Protein AF-A0A917LCH4-F1 (afdb_monomer_lite)

pLDDT: mean 70.92, std 17.29, range [39.38, 91.69]

Secondary structure (DSSP, 8-state):
--STTTTTSSSSS-BTTB-HHHHHHHTT--TTS-HHHHHHHHHHHHHHHHHHHGGGGGGS-HHHHHHHHHHHHHHHHHHHHHHHTT---EE-TTS-EE--S-TT-TTTTTHHHHHHHH---

Foldseek 3Di:
DPCPVVVVLPDDADDLNHGLVNLCVLLVPDPPDDSVNSSVLLNVLLVVLCVVLPPLVVQAPSVLSNVLSSQLSSLSVLLVVCVVVVHPWDADPVGHTDPDDPSPDSSPVSCVSCCVRRNDD

Structure (mmCIF, N/CA/C/O backbone):
data_AF-A0A917LCH4-F1
#
_entry.id   AF-A0A917LCH4-F1
#
loop_
_atom_site.group_PDB
_atom_site.id
_atom_site.type_symbol
_atom_site.label_atom_id
_atom_site.label_alt_id
_atom_site.label_comp_id
_atom_site.label_asym_id
_atom_site.label_entity_id
_atom_site.label_seq_id
_atom_site.pdbx_PDB_ins_code
_atom_site.Cartn_x
_atom_site.Cartn_y
_atom_site.Cartn_z
_atom_site.occupancy
_atom_site.B_iso_or_equiv
_atom_site.auth_seq_id
_atom_site.auth_comp_id
_atom_site.auth_asym_id
_atom_site.auth_atom_id
_atom_site.pdbx_PDB_model_num
ATOM 1 N N . MET A 1 1 ? -6.592 -20.457 -21.253 1.00 40.28 1 MET A N 1
ATOM 2 C CA . MET A 1 1 ? -7.535 -20.066 -20.179 1.00 40.28 1 MET A CA 1
ATOM 3 C C . MET A 1 1 ? -6.810 -19.167 -19.176 1.00 40.28 1 MET A C 1
ATOM 5 O O . MET A 1 1 ? -6.658 -19.548 -18.025 1.00 40.28 1 MET A O 1
ATOM 9 N N . ALA A 1 2 ? -6.310 -18.008 -19.619 1.00 39.38 2 ALA A N 1
ATOM 10 C CA . ALA A 1 2 ? -5.586 -17.056 -18.763 1.00 39.38 2 ALA A CA 1
ATOM 11 C C . ALA A 1 2 ? -6.185 -15.634 -18.789 1.00 39.38 2 ALA A C 1
ATOM 13 O O . ALA A 1 2 ? -5.787 -14.807 -17.980 1.00 39.38 2 ALA A O 1
ATOM 14 N N . ASP A 1 3 ? -7.179 -15.367 -19.643 1.00 41.28 3 ASP A N 1
ATOM 15 C CA . ASP A 1 3 ? -7.552 -13.984 -19.977 1.00 41.28 3 ASP A CA 1
ATOM 16 C C . ASP A 1 3 ? -8.822 -13.473 -19.286 1.00 41.28 3 ASP A C 1
ATOM 18 O O . ASP A 1 3 ? -9.068 -12.276 -19.253 1.00 41.28 3 ASP A O 1
ATOM 22 N N . THR A 1 4 ? -9.603 -14.337 -18.632 1.00 41.28 4 THR A N 1
ATOM 23 C CA . THR A 1 4 ? -10.848 -13.900 -17.970 1.00 41.28 4 THR A CA 1
ATOM 24 C C . THR A 1 4 ? -10.592 -13.126 -16.671 1.00 41.28 4 THR A C 1
ATOM 26 O O . THR A 1 4 ? -11.433 -12.338 -16.250 1.00 41.28 4 THR A O 1
ATOM 29 N N . TYR A 1 5 ? -9.428 -13.316 -16.037 1.00 41.47 5 TYR A N 1
ATOM 30 C CA . TYR A 1 5 ? -9.076 -12.553 -14.838 1.00 41.47 5 TYR A CA 1
ATOM 31 C C . TYR A 1 5 ? -8.690 -11.114 -15.178 1.00 41.47 5 TYR A C 1
ATOM 33 O O . TYR A 1 5 ? -9.043 -10.231 -14.411 1.00 41.47 5 TYR A O 1
ATOM 41 N N . LEU A 1 6 ? -8.023 -10.870 -16.315 1.00 43.34 6 LEU A N 1
ATOM 42 C CA . LEU A 1 6 ? -7.557 -9.535 -16.704 1.00 43.34 6 LEU A CA 1
ATOM 43 C C . LEU A 1 6 ? -8.703 -8.641 -17.206 1.00 43.34 6 LEU A C 1
ATOM 45 O O . LEU A 1 6 ? -8.770 -7.482 -16.815 1.00 43.34 6 LEU A O 1
ATOM 49 N N . ASP A 1 7 ? -9.648 -9.206 -17.966 1.00 41.03 7 ASP A N 1
ATOM 50 C CA . ASP A 1 7 ? -10.788 -8.468 -18.540 1.00 41.03 7 ASP A CA 1
ATOM 51 C C . ASP A 1 7 ? -11.760 -7.900 -17.492 1.00 41.03 7 ASP A C 1
ATOM 53 O O . ASP A 1 7 ? -12.530 -6.992 -17.787 1.00 41.03 7 ASP A O 1
ATOM 57 N N . THR A 1 8 ? -11.709 -8.384 -16.246 1.00 46.94 8 THR A N 1
ATOM 58 C CA . THR A 1 8 ? -12.521 -7.819 -15.151 1.00 46.94 8 THR A CA 1
ATOM 59 C C . THR A 1 8 ? -11.827 -6.630 -14.459 1.00 46.94 8 THR A C 1
ATOM 61 O O . THR A 1 8 ? -12.483 -5.869 -13.752 1.00 46.94 8 THR A O 1
ATOM 64 N N . TYR A 1 9 ? -10.514 -6.427 -14.653 1.00 44.50 9 TYR A N 1
ATOM 65 C CA . TYR A 1 9 ? -9.762 -5.320 -14.032 1.00 44.50 9 TYR A CA 1
ATOM 66 C C . TYR A 1 9 ? -9.897 -3.989 -14.786 1.00 44.50 9 TYR A C 1
ATOM 68 O O . TYR A 1 9 ? -9.556 -2.942 -14.238 1.00 44.50 9 TYR A O 1
ATOM 76 N N . THR A 1 10 ? -10.383 -4.024 -16.027 1.00 45.28 10 THR A N 1
ATOM 77 C CA . THR A 1 10 ? -10.289 -2.926 -17.000 1.00 45.28 10 THR A CA 1
ATOM 78 C C . THR A 1 10 ? -11.505 -2.004 -17.053 1.00 45.28 10 THR A C 1
ATOM 80 O O . THR A 1 10 ? -11.398 -0.917 -17.615 1.00 45.28 10 THR A O 1
ATOM 83 N N . GLU A 1 11 ? -12.656 -2.374 -16.485 1.00 42.31 11 GLU A N 1
ATOM 84 C CA . GLU A 1 11 ? -13.879 -1.586 -16.711 1.00 42.31 11 GLU A CA 1
ATOM 85 C C . GLU A 1 11 ? -14.060 -0.375 -15.773 1.00 42.31 11 GLU A C 1
ATOM 87 O O . GLU A 1 11 ? -14.801 0.536 -16.133 1.00 42.31 11 GLU A O 1
ATOM 92 N N . LEU A 1 12 ? -13.376 -0.279 -14.620 1.00 41.72 12 LEU A N 1
ATOM 93 C CA . LEU A 1 12 ? -13.613 0.799 -13.637 1.00 41.72 12 LEU A CA 1
ATOM 94 C C . LEU A 1 12 ? -12.346 1.207 -12.847 1.00 41.72 12 LEU A C 1
ATOM 96 O O . LEU A 1 12 ? -12.028 0.630 -11.814 1.00 41.72 12 LEU A O 1
ATOM 100 N N . TYR A 1 13 ? -11.657 2.240 -13.338 1.00 49.03 13 TYR A N 1
ATOM 101 C CA . TYR A 1 13 ? -10.745 3.201 -12.678 1.00 49.03 13 TYR A CA 1
ATOM 102 C C . TYR A 1 13 ? -10.692 3.257 -11.126 1.00 49.03 13 TYR A C 1
ATOM 104 O O . TYR A 1 13 ? -11.086 4.253 -10.516 1.00 49.03 13 TYR A O 1
ATOM 112 N N . GLY A 1 14 ? -10.152 2.239 -10.453 1.00 53.69 14 GLY A N 1
ATOM 113 C CA . GLY A 1 14 ? -9.790 2.350 -9.037 1.00 53.69 14 GLY A CA 1
ATOM 114 C C . GLY A 1 14 ? -9.747 1.024 -8.290 1.00 53.69 14 GLY A C 1
ATOM 115 O O . GLY A 1 14 ? -10.788 0.468 -7.944 1.00 53.69 14 GLY A O 1
ATOM 116 N N . ILE A 1 15 ? -8.554 0.541 -7.941 1.00 58.47 15 ILE A N 1
ATOM 117 C CA . ILE A 1 15 ? -8.416 -0.597 -7.022 1.00 58.47 15 ILE A CA 1
ATOM 118 C C . ILE A 1 15 ? -8.369 -0.039 -5.605 1.00 58.47 15 ILE A C 1
ATOM 120 O O . ILE A 1 15 ? -7.453 0.695 -5.241 1.00 58.47 15 ILE A O 1
ATOM 124 N N . GLY A 1 16 ? -9.389 -0.357 -4.804 1.00 58.56 16 GLY A N 1
ATOM 125 C CA . GLY A 1 16 ? -9.473 0.130 -3.430 1.00 58.56 16 GLY A CA 1
ATOM 126 C C . GLY A 1 16 ? -9.466 1.653 -3.332 1.00 58.56 16 GLY A C 1
ATOM 127 O O . GLY A 1 16 ? -8.918 2.162 -2.369 1.00 58.56 16 GLY A O 1
ATOM 128 N N . GLY A 1 17 ? -10.026 2.357 -4.324 1.00 67.75 17 GLY A N 1
ATOM 129 C CA . GLY A 1 17 ? -10.096 3.820 -4.359 1.00 67.75 17 GLY A CA 1
ATOM 130 C C . GLY A 1 17 ? -8.854 4.537 -4.900 1.00 67.75 17 GLY A C 1
ATOM 131 O O . GLY A 1 17 ? -8.843 5.764 -4.851 1.00 67.75 17 GLY A O 1
ATOM 132 N N . VAL A 1 18 ? -7.843 3.812 -5.397 1.00 72.06 18 VAL A N 1
ATOM 133 C CA . VAL A 1 18 ? -6.628 4.368 -6.022 1.00 72.06 18 VAL A CA 1
ATOM 134 C C . VAL A 1 18 ? -6.630 4.080 -7.518 1.00 72.06 18 VAL A C 1
ATOM 136 O O . VAL A 1 18 ? -6.753 2.920 -7.922 1.00 72.06 18 VAL A O 1
ATOM 139 N N . ASP A 1 19 ? -6.467 5.122 -8.332 1.00 82.00 19 ASP A N 1
ATOM 140 C CA . ASP A 1 19 ? -6.420 4.986 -9.788 1.00 82.00 19 ASP A CA 1
ATOM 141 C C . ASP A 1 19 ? -5.048 4.496 -10.295 1.00 82.00 19 ASP A C 1
ATOM 143 O O . ASP A 1 19 ? -3.998 4.761 -9.705 1.00 82.00 19 ASP A O 1
ATOM 147 N N . LEU A 1 20 ? -5.038 3.795 -11.432 1.00 79.06 20 LEU A N 1
ATOM 148 C CA . LEU A 1 20 ? -3.810 3.271 -12.032 1.00 79.06 20 LEU A CA 1
ATOM 149 C C . LEU A 1 20 ? -2.860 4.396 -12.474 1.00 79.06 20 LEU A C 1
ATOM 151 O O . LEU A 1 20 ? -1.645 4.284 -12.287 1.00 79.06 20 LEU A O 1
ATOM 155 N N . GLN A 1 21 ? -3.393 5.491 -13.030 1.00 77.94 21 GLN A N 1
ATOM 156 C CA . GLN A 1 21 ? -2.602 6.649 -13.454 1.00 77.94 21 GLN A CA 1
ATOM 157 C C . GLN A 1 21 ? -2.008 7.376 -12.240 1.00 77.94 21 GLN A C 1
ATOM 159 O O . GLN A 1 21 ? -0.847 7.803 -12.266 1.00 77.94 21 GLN A O 1
ATOM 164 N N . GLU A 1 22 ? -2.796 7.491 -11.169 1.00 77.69 22 GLU A N 1
ATOM 165 C CA . GLU A 1 22 ? -2.369 8.047 -9.885 1.00 77.69 22 GLU A CA 1
ATOM 166 C C . GLU A 1 22 ? -1.213 7.225 -9.308 1.00 77.69 22 GLU A C 1
ATOM 168 O O . GLU A 1 22 ? -0.157 7.777 -8.998 1.00 77.69 22 GLU A O 1
ATOM 173 N N . PHE A 1 23 ? -1.353 5.897 -9.271 1.00 80.69 23 PHE A N 1
ATOM 174 C CA . PHE A 1 23 ? -0.299 5.009 -8.794 1.00 80.69 23 PHE A CA 1
ATOM 175 C C . PHE A 1 23 ? 0.963 5.071 -9.667 1.00 80.69 23 PHE A C 1
ATOM 177 O O . PHE A 1 23 ? 2.068 5.198 -9.138 1.00 80.69 23 PHE A O 1
ATOM 184 N N . ARG A 1 24 ? 0.822 5.058 -11.001 1.00 79.88 24 ARG A N 1
ATOM 185 C CA . ARG A 1 24 ? 1.938 5.198 -11.959 1.00 79.88 24 ARG A CA 1
ATOM 186 C C . ARG A 1 24 ? 2.721 6.492 -11.717 1.00 79.88 24 ARG A C 1
ATOM 188 O O . ARG A 1 24 ? 3.955 6.471 -11.729 1.00 79.88 24 ARG A O 1
ATOM 195 N N . THR A 1 25 ? 2.010 7.593 -11.472 1.00 80.88 25 THR A N 1
ATOM 196 C CA . THR A 1 25 ? 2.600 8.900 -11.148 1.00 80.88 25 THR A CA 1
ATOM 197 C C . THR A 1 25 ? 3.291 8.866 -9.787 1.00 80.88 25 THR A C 1
ATOM 199 O O . THR A 1 25 ? 4.435 9.303 -9.675 1.00 80.88 25 THR A O 1
ATOM 202 N N . PHE A 1 26 ? 2.642 8.283 -8.777 1.00 79.62 26 PHE A N 1
ATOM 203 C CA . PHE A 1 26 ? 3.161 8.179 -7.414 1.00 79.62 26 PHE A CA 1
ATOM 204 C C . PHE A 1 26 ? 4.486 7.409 -7.338 1.00 79.62 26 PHE A C 1
ATOM 206 O O . PHE A 1 26 ? 5.436 7.863 -6.704 1.00 79.62 26 PHE A O 1
ATOM 213 N N . VAL A 1 27 ? 4.592 6.265 -8.023 1.00 75.06 27 VAL A N 1
ATOM 214 C CA . VAL A 1 27 ? 5.826 5.455 -8.021 1.00 75.06 27 VAL A CA 1
ATOM 215 C C . VAL A 1 27 ? 6.882 5.943 -9.018 1.00 75.06 27 VAL A C 1
ATOM 217 O O . VAL A 1 27 ? 7.976 5.377 -9.080 1.00 75.06 27 VAL A O 1
ATOM 220 N N . GLY A 1 28 ? 6.571 6.967 -9.819 1.00 76.00 28 GLY A N 1
ATOM 221 C CA . GLY A 1 28 ? 7.456 7.473 -10.867 1.00 76.00 28 GLY A CA 1
ATOM 222 C C . GLY A 1 28 ? 7.776 6.419 -11.932 1.00 76.00 28 GLY A C 1
ATOM 223 O O . GLY A 1 28 ? 8.916 6.324 -12.398 1.00 76.00 28 GLY A O 1
ATOM 224 N N . ALA A 1 29 ? 6.803 5.575 -12.292 1.00 70.62 29 ALA A N 1
ATOM 225 C CA . ALA A 1 29 ? 7.028 4.518 -13.269 1.00 70.62 29 ALA A CA 1
ATOM 226 C C . ALA A 1 29 ? 7.302 5.106 -14.663 1.00 70.62 29 ALA A C 1
ATOM 228 O O . ALA A 1 29 ? 6.473 5.799 -15.252 1.00 70.62 29 ALA A O 1
ATOM 229 N N . THR A 1 30 ? 8.480 4.801 -15.213 1.00 65.38 30 THR A N 1
ATOM 230 C CA . THR A 1 30 ? 8.836 5.191 -16.587 1.00 65.38 30 THR A CA 1
ATOM 231 C C . THR A 1 30 ? 7.986 4.433 -17.614 1.00 65.38 30 THR A C 1
ATOM 233 O O . THR A 1 30 ? 7.457 3.359 -17.322 1.00 65.38 30 THR A O 1
ATOM 236 N N . SER A 1 31 ? 7.904 4.938 -18.848 1.00 59.28 31 SER A N 1
ATOM 237 C CA . SER A 1 31 ? 7.150 4.323 -19.960 1.00 59.28 31 SER A CA 1
ATOM 238 C C . SER A 1 31 ? 7.591 2.902 -20.347 1.00 59.28 31 SER A C 1
ATOM 240 O O . SER A 1 31 ? 6.970 2.287 -21.206 1.00 59.28 31 SER A O 1
ATOM 242 N N . LYS A 1 32 ? 8.652 2.365 -19.729 1.00 61.06 32 LYS A N 1
ATOM 243 C CA . LYS A 1 32 ? 9.163 1.011 -19.975 1.00 61.06 32 LYS A CA 1
ATOM 244 C C . LYS A 1 32 ? 8.365 -0.100 -19.288 1.00 61.06 32 LYS A C 1
ATOM 246 O O . LYS A 1 32 ? 8.478 -1.237 -19.725 1.00 61.06 32 LYS A O 1
ATOM 251 N N . LYS A 1 33 ? 7.605 0.201 -18.227 1.00 67.12 33 LYS A N 1
ATOM 252 C CA . LYS A 1 33 ? 6.706 -0.776 -17.591 1.00 67.12 33 LYS A CA 1
ATOM 253 C C . LYS A 1 33 ? 5.336 -0.728 -18.258 1.00 67.12 33 LYS A C 1
ATOM 255 O O . LYS A 1 33 ? 4.773 0.361 -18.431 1.00 67.12 33 LYS A O 1
ATOM 260 N N . SER A 1 34 ? 4.827 -1.903 -18.611 1.00 74.38 34 SER A N 1
ATOM 261 C CA . SER A 1 34 ? 3.474 -2.059 -19.153 1.00 74.38 34 SER A CA 1
ATOM 262 C C . SER A 1 34 ? 2.427 -1.693 -18.100 1.00 74.38 34 SER A C 1
ATOM 264 O O . SER A 1 34 ? 2.676 -1.808 -16.897 1.00 74.38 34 SER A O 1
ATOM 266 N N . ASP A 1 35 ? 1.253 -1.243 -18.544 1.00 77.06 35 ASP A N 1
ATOM 267 C CA . ASP A 1 35 ? 0.133 -0.981 -17.634 1.00 77.06 35 ASP A CA 1
ATOM 268 C C . ASP A 1 35 ? -0.280 -2.250 -16.875 1.00 77.06 35 ASP A C 1
ATOM 270 O O . ASP A 1 35 ? -0.573 -2.168 -15.686 1.00 77.06 35 ASP A O 1
ATOM 274 N N . ASP A 1 36 ? -0.158 -3.426 -17.496 1.00 76.00 36 ASP A N 1
ATOM 275 C CA . ASP A 1 36 ? -0.424 -4.727 -16.868 1.00 76.00 36 ASP A CA 1
ATOM 276 C C . ASP A 1 36 ? 0.489 -5.014 -15.668 1.00 76.00 36 ASP A C 1
ATOM 278 O O . ASP A 1 36 ? 0.049 -5.532 -14.639 1.00 76.00 36 ASP A O 1
ATOM 282 N N . GLU A 1 37 ? 1.777 -4.673 -15.766 1.00 74.81 37 GLU A N 1
ATOM 283 C CA . GLU A 1 37 ? 2.717 -4.838 -14.654 1.00 74.81 37 GLU A CA 1
ATOM 284 C C . GLU A 1 37 ? 2.385 -3.895 -13.499 1.00 74.81 37 GLU A C 1
ATOM 286 O O . GLU A 1 37 ? 2.446 -4.290 -12.335 1.00 74.81 37 GLU A O 1
ATOM 291 N N . ILE A 1 38 ? 2.015 -2.652 -13.806 1.00 80.06 38 ILE A N 1
ATOM 292 C CA . ILE A 1 38 ? 1.648 -1.658 -12.794 1.00 80.06 38 ILE A CA 1
ATOM 293 C C . ILE A 1 38 ? 0.322 -2.043 -12.128 1.00 80.06 38 ILE A C 1
ATOM 295 O O . ILE A 1 38 ? 0.218 -1.983 -10.901 1.00 80.06 38 ILE A O 1
ATOM 299 N N . ALA A 1 39 ? -0.655 -2.507 -12.908 1.00 80.31 39 ALA A N 1
ATOM 300 C CA . ALA A 1 39 ? -1.945 -2.974 -12.416 1.00 80.31 39 ALA A CA 1
ATOM 301 C C . ALA A 1 39 ? -1.786 -4.196 -11.507 1.00 80.31 39 ALA A C 1
ATOM 303 O O . ALA A 1 39 ? -2.396 -4.256 -10.440 1.00 80.31 39 ALA A O 1
ATOM 304 N N . ARG A 1 40 ? -0.900 -5.136 -11.864 1.00 81.00 40 ARG A N 1
ATOM 305 C CA . ARG A 1 40 ? -0.580 -6.289 -11.012 1.00 81.00 40 ARG A CA 1
ATOM 306 C C . ARG A 1 40 ? 0.011 -5.862 -9.669 1.00 81.00 40 ARG A C 1
ATOM 308 O O . ARG A 1 40 ? -0.379 -6.408 -8.640 1.00 81.00 40 ARG A O 1
ATOM 315 N N . VAL A 1 41 ? 0.933 -4.898 -9.661 1.00 82.00 41 VAL A N 1
ATOM 316 C CA . VAL A 1 41 ? 1.521 -4.389 -8.411 1.00 82.00 41 VAL A CA 1
ATOM 317 C C . VAL A 1 41 ? 0.461 -3.711 -7.540 1.00 82.00 41 VAL A C 1
ATOM 319 O O . VAL A 1 41 ? 0.421 -3.961 -6.335 1.00 82.00 41 VAL A O 1
ATOM 322 N N . LEU A 1 42 ? -0.406 -2.896 -8.142 1.00 83.25 42 LEU A N 1
ATOM 323 C CA . LEU A 1 42 ? -1.490 -2.207 -7.440 1.00 83.25 42 LEU A CA 1
ATOM 324 C C . LEU A 1 42 ? -2.528 -3.186 -6.863 1.00 83.25 42 LEU A C 1
ATOM 326 O O . LEU A 1 42 ? -3.013 -3.016 -5.746 1.00 83.25 42 LEU A O 1
ATOM 330 N N . LEU A 1 43 ? -2.844 -4.249 -7.599 1.00 83.19 43 LEU A N 1
ATOM 331 C CA . LEU A 1 43 ? -3.708 -5.315 -7.108 1.00 83.19 43 LEU A CA 1
ATOM 332 C C . LEU A 1 43 ? -3.093 -6.021 -5.896 1.00 83.19 43 LEU A C 1
ATOM 334 O O . LEU A 1 43 ? -3.744 -6.172 -4.864 1.00 83.19 43 LEU A O 1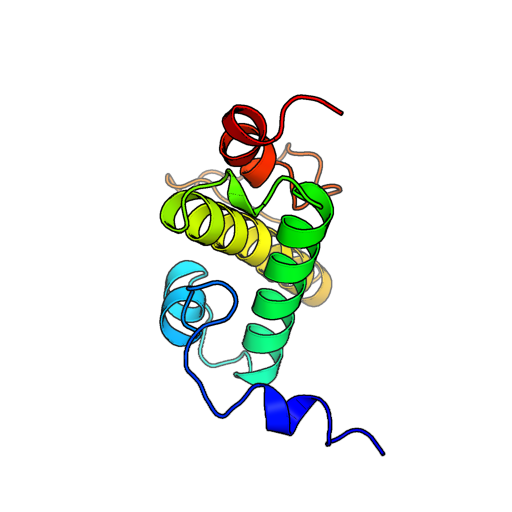
ATOM 338 N N . LEU A 1 44 ? -1.831 -6.436 -6.011 1.00 83.94 44 LEU A N 1
ATOM 339 C CA . LEU A 1 44 ? -1.134 -7.137 -4.935 1.00 83.94 44 LEU A CA 1
ATOM 340 C C . LEU A 1 44 ? -1.015 -6.270 -3.677 1.00 83.94 44 LEU A C 1
ATOM 342 O O . LEU A 1 44 ? -1.150 -6.785 -2.566 1.00 83.94 44 LEU A O 1
ATOM 346 N N . SER A 1 45 ? -0.791 -4.960 -3.821 1.00 85.75 45 SER A N 1
ATOM 347 C CA . SER A 1 45 ? -0.756 -4.060 -2.668 1.00 85.75 45 SER A CA 1
ATOM 348 C C . SER A 1 45 ? -2.115 -3.956 -1.983 1.00 85.75 45 SER A C 1
ATOM 350 O O . SER A 1 45 ? -2.181 -4.069 -0.756 1.00 85.75 45 SER A O 1
ATOM 352 N N . TYR A 1 46 ? -3.198 -3.832 -2.753 1.00 87.19 46 TYR A N 1
ATOM 353 C CA . TYR A 1 46 ? -4.554 -3.852 -2.213 1.00 87.19 46 TYR A CA 1
ATOM 354 C C . TYR A 1 46 ? -4.875 -5.162 -1.488 1.00 87.19 46 TYR A C 1
ATOM 356 O O . TYR A 1 46 ? -5.386 -5.132 -0.370 1.00 87.19 46 TYR A O 1
ATOM 364 N N . GLU A 1 47 ? -4.533 -6.313 -2.066 1.00 87.19 47 GLU A N 1
ATOM 365 C CA . GLU A 1 47 ? -4.769 -7.615 -1.435 1.00 87.19 47 GLU A CA 1
ATOM 366 C C . GLU A 1 47 ? -4.025 -7.770 -0.104 1.00 87.19 47 GLU A C 1
ATOM 368 O O . GLU A 1 47 ? -4.588 -8.297 0.861 1.00 87.19 47 GLU A O 1
ATOM 373 N N . LEU A 1 48 ? -2.777 -7.299 -0.021 1.00 88.06 48 LEU A N 1
ATOM 374 C CA . LEU A 1 48 ? -1.990 -7.337 1.213 1.00 88.06 48 LEU A CA 1
ATOM 375 C C . LEU A 1 48 ? -2.586 -6.435 2.297 1.00 88.06 48 LEU A C 1
ATOM 377 O O . LEU A 1 48 ? -2.737 -6.877 3.440 1.00 88.06 48 LEU A O 1
ATOM 381 N N . VAL A 1 49 ? -2.975 -5.209 1.937 1.00 89.44 49 VAL A N 1
ATOM 382 C CA . VAL A 1 49 ? -3.644 -4.277 2.855 1.00 89.44 49 VAL A CA 1
ATOM 383 C C . VAL A 1 49 ? -4.978 -4.851 3.323 1.00 89.44 49 VAL A C 1
ATOM 385 O O . VAL A 1 49 ? -5.236 -4.905 4.526 1.00 89.44 49 VAL A O 1
ATOM 388 N N . ASN A 1 50 ? -5.793 -5.365 2.402 1.00 88.75 50 ASN A N 1
ATOM 389 C CA . ASN A 1 50 ? -7.082 -5.968 2.721 1.00 88.75 50 ASN A CA 1
ATOM 390 C C . ASN A 1 50 ? -6.925 -7.181 3.649 1.00 88.75 50 ASN A C 1
ATOM 392 O O . ASN A 1 50 ? -7.634 -7.304 4.648 1.00 88.75 50 ASN A O 1
ATOM 396 N N . ARG A 1 51 ? -5.936 -8.044 3.388 1.00 88.31 51 ARG A N 1
ATOM 397 C CA . ARG A 1 51 ? -5.619 -9.186 4.255 1.00 88.31 51 ARG A CA 1
ATOM 398 C C . ARG A 1 51 ? -5.186 -8.746 5.651 1.00 88.31 51 ARG A C 1
ATOM 400 O O . ARG A 1 51 ? -5.617 -9.362 6.622 1.00 88.31 51 ARG A O 1
ATOM 407 N N . PHE A 1 52 ? -4.359 -7.707 5.761 1.00 89.12 52 PHE A N 1
ATOM 408 C CA . PHE A 1 52 ? -3.921 -7.183 7.055 1.00 89.12 52 PHE A CA 1
ATOM 409 C C . PHE A 1 52 ? -5.081 -6.583 7.857 1.00 89.12 52 PHE A C 1
ATOM 411 O O . PHE A 1 52 ? -5.198 -6.815 9.059 1.00 89.12 52 PHE A O 1
ATOM 418 N N . CYS A 1 53 ? -5.964 -5.830 7.200 1.00 87.94 53 CYS A N 1
ATOM 419 C CA . CYS A 1 53 ? -7.127 -5.244 7.855 1.00 87.94 53 CYS A CA 1
ATOM 420 C C . CYS A 1 53 ? -8.188 -6.290 8.226 1.00 87.94 53 CYS A C 1
ATOM 422 O O . CYS A 1 53 ? -8.899 -6.124 9.224 1.00 87.94 53 CYS A O 1
ATOM 424 N N . GLY A 1 54 ? -8.315 -7.356 7.432 1.00 89.00 54 GLY A N 1
ATOM 425 C CA . GLY A 1 54 ? -9.326 -8.392 7.605 1.00 89.00 54 GLY A CA 1
ATOM 426 C C . GLY A 1 54 ? -10.732 -7.796 7.721 1.00 89.00 54 GLY A C 1
ATOM 427 O O . GLY A 1 54 ? -11.090 -6.835 7.043 1.00 89.00 54 GLY A O 1
ATOM 428 N N . THR A 1 55 ? -11.532 -8.304 8.658 1.00 88.44 55 THR A N 1
ATOM 429 C CA . THR A 1 55 ? -12.895 -7.796 8.907 1.00 88.44 55 THR A CA 1
ATOM 430 C C . THR A 1 55 ? -12.934 -6.368 9.460 1.00 88.44 55 THR A C 1
ATOM 432 O O . THR A 1 55 ? -13.992 -5.742 9.480 1.00 88.44 55 THR A O 1
ATOM 435 N N . ARG A 1 56 ? -11.794 -5.824 9.911 1.00 87.94 56 ARG A N 1
ATOM 436 C CA . ARG A 1 56 ? -11.692 -4.469 10.471 1.00 87.94 56 ARG A CA 1
ATOM 437 C C . ARG A 1 56 ? -11.478 -3.405 9.397 1.00 87.94 56 ARG A C 1
ATOM 439 O O . ARG A 1 56 ? -11.478 -2.230 9.746 1.00 87.94 56 ARG A O 1
ATOM 446 N N . ILE A 1 57 ? -11.359 -3.782 8.119 1.00 86.56 57 ILE A N 1
ATOM 447 C CA . ILE A 1 57 ? -11.205 -2.832 7.006 1.00 86.56 57 ILE A CA 1
ATOM 448 C C . ILE A 1 57 ? -12.318 -1.778 6.972 1.00 86.56 57 ILE A C 1
ATOM 450 O O . ILE A 1 57 ? -12.041 -0.611 6.729 1.00 86.56 57 ILE A O 1
ATOM 454 N N . ALA A 1 58 ? -13.547 -2.147 7.350 1.00 85.75 58 ALA A N 1
ATOM 455 C CA . ALA A 1 58 ? -14.687 -1.231 7.429 1.00 85.75 58 ALA A CA 1
ATOM 456 C C . ALA A 1 58 ? -14.513 -0.091 8.456 1.00 85.75 58 ALA A C 1
ATOM 458 O O . ALA A 1 58 ? -15.281 0.867 8.445 1.00 85.75 58 ALA A O 1
ATOM 459 N N . LYS A 1 59 ? -13.534 -0.193 9.367 1.00 87.81 59 LYS A N 1
ATOM 460 C CA . LYS A 1 59 ? -13.200 0.851 10.350 1.00 87.81 59 LYS A CA 1
ATOM 461 C C . LYS A 1 59 ? -12.126 1.814 9.854 1.00 87.81 59 LYS A C 1
ATOM 463 O O . LYS A 1 59 ? -11.883 2.822 10.512 1.00 87.81 59 LYS A O 1
ATOM 468 N N . VAL A 1 60 ? -11.449 1.484 8.757 1.00 84.50 60 VAL A N 1
ATOM 469 C CA . VAL A 1 60 ? -10.354 2.285 8.218 1.00 84.50 60 VAL A CA 1
ATOM 470 C C . VAL A 1 60 ? -10.942 3.303 7.237 1.00 84.50 60 VAL A C 1
ATOM 472 O O . VAL A 1 60 ? -11.650 2.904 6.312 1.00 84.50 60 VAL A O 1
ATOM 475 N N . PRO A 1 61 ? -10.679 4.610 7.405 1.00 89.25 61 PRO A N 1
ATOM 476 C CA . PRO A 1 61 ? -11.084 5.613 6.432 1.00 89.25 61 PRO A CA 1
ATOM 477 C C . PRO A 1 61 ? -10.509 5.301 5.051 1.00 89.25 61 PRO A C 1
ATOM 479 O O . PRO A 1 61 ? -9.345 4.916 4.933 1.00 89.25 61 PRO A O 1
ATOM 482 N N . GLN A 1 62 ? -11.300 5.534 4.003 1.00 84.75 62 GLN A N 1
ATOM 483 C CA . GLN A 1 62 ? -10.888 5.251 2.626 1.00 84.75 62 GLN A CA 1
ATOM 484 C C . GLN A 1 62 ? -9.582 5.964 2.252 1.00 84.75 62 GLN A C 1
ATOM 486 O O . GLN A 1 62 ? -8.719 5.373 1.621 1.00 84.75 62 GLN A O 1
ATOM 491 N N . THR A 1 63 ? -9.386 7.203 2.706 1.00 83.62 63 THR A N 1
ATOM 492 C CA . THR A 1 63 ? -8.151 7.965 2.464 1.00 83.62 63 THR A CA 1
ATOM 493 C C . THR A 1 63 ? -6.912 7.296 3.064 1.00 83.62 63 THR A C 1
ATOM 495 O O . THR A 1 63 ? -5.865 7.268 2.427 1.00 83.62 63 THR A O 1
ATOM 498 N N . VAL A 1 64 ? -7.039 6.697 4.252 1.00 86.69 64 VAL A N 1
ATOM 499 C CA . VAL A 1 64 ? -5.954 5.959 4.919 1.00 86.69 64 VAL A CA 1
ATOM 500 C C . VAL A 1 64 ? -5.690 4.626 4.219 1.00 86.69 64 VAL A C 1
ATOM 502 O O . VAL A 1 64 ? -4.538 4.218 4.090 1.00 86.69 64 VAL A O 1
ATOM 505 N N . LEU A 1 65 ? -6.741 3.949 3.740 1.00 86.94 65 LEU A N 1
ATOM 506 C CA . LEU A 1 65 ? -6.591 2.741 2.924 1.00 86.94 65 LEU A CA 1
ATOM 507 C C . LEU A 1 65 ? -5.860 3.046 1.618 1.00 86.94 65 LEU A C 1
ATOM 509 O O . LEU A 1 65 ? -4.912 2.337 1.293 1.00 86.94 65 LEU A O 1
ATOM 513 N N . ASN A 1 66 ? -6.246 4.113 0.917 1.00 85.12 66 ASN A N 1
ATOM 514 C CA . ASN A 1 66 ? -5.587 4.551 -0.311 1.00 85.12 66 ASN A CA 1
ATOM 515 C C . ASN A 1 66 ? -4.094 4.798 -0.070 1.00 85.12 66 ASN A C 1
ATOM 517 O O . ASN A 1 66 ? -3.251 4.263 -0.785 1.00 85.12 66 ASN A O 1
ATOM 521 N N . GLU A 1 67 ? -3.756 5.548 0.980 1.00 86.88 67 GLU A N 1
ATOM 522 C CA . GLU A 1 67 ? -2.365 5.830 1.333 1.00 86.88 67 GLU A CA 1
ATOM 523 C C . GLU A 1 67 ? -1.586 4.549 1.671 1.00 86.88 67 GLU A C 1
ATOM 525 O O . GLU A 1 67 ? -0.476 4.347 1.180 1.00 86.88 67 GLU A O 1
ATOM 530 N N . ALA A 1 68 ? -2.178 3.630 2.439 1.00 88.50 68 ALA A N 1
ATOM 531 C CA . ALA A 1 68 ? -1.556 2.345 2.743 1.00 88.50 68 ALA A CA 1
ATOM 532 C C . ALA A 1 68 ? -1.299 1.508 1.476 1.00 88.50 68 ALA A C 1
ATOM 534 O O . ALA A 1 68 ? -0.223 0.927 1.329 1.00 88.50 68 ALA A O 1
ATOM 535 N N . VAL A 1 69 ? -2.256 1.470 0.544 1.00 87.88 69 VAL A N 1
ATOM 536 C CA . VAL A 1 69 ? -2.135 0.765 -0.743 1.00 87.88 69 VAL A CA 1
ATOM 537 C C . VAL A 1 69 ? -1.030 1.373 -1.604 1.00 87.88 69 VAL A C 1
ATOM 539 O O . VAL A 1 69 ? -0.234 0.626 -2.178 1.00 87.88 69 VAL A O 1
ATOM 542 N N . LEU A 1 70 ? -0.931 2.705 -1.654 1.00 85.62 70 LEU A N 1
ATOM 543 C CA . LEU A 1 70 ? 0.130 3.418 -2.368 1.00 85.62 70 LEU A CA 1
ATOM 544 C C . LEU A 1 70 ? 1.516 3.092 -1.795 1.00 85.62 70 LEU A C 1
ATOM 546 O O . LEU A 1 70 ? 2.420 2.735 -2.551 1.00 85.62 70 LEU A O 1
ATOM 550 N N . GLN A 1 71 ? 1.675 3.135 -0.469 1.00 85.44 71 GLN A N 1
ATOM 551 C CA . GLN A 1 71 ? 2.947 2.845 0.208 1.00 85.44 71 GLN A CA 1
ATOM 552 C C . GLN A 1 71 ? 3.396 1.387 0.003 1.00 85.44 71 GLN A C 1
ATOM 554 O O . GLN A 1 71 ? 4.558 1.115 -0.311 1.00 85.44 71 GLN A O 1
ATOM 559 N N . VAL A 1 72 ? 2.470 0.428 0.120 1.00 87.56 72 VAL A N 1
ATOM 560 C CA . VAL A 1 72 ? 2.754 -0.998 -0.130 1.00 87.56 72 VAL A CA 1
ATOM 561 C C . VAL A 1 72 ? 3.055 -1.242 -1.607 1.00 87.56 72 VAL A C 1
ATOM 563 O O . VAL A 1 72 ? 3.987 -1.977 -1.936 1.00 87.56 72 VAL A O 1
ATOM 566 N N . GLY A 1 73 ? 2.300 -0.606 -2.506 1.00 84.75 73 GLY A N 1
ATOM 567 C CA . GLY A 1 73 ? 2.505 -0.695 -3.949 1.00 84.75 73 GLY A CA 1
ATOM 568 C C . GLY A 1 73 ? 3.864 -0.146 -4.367 1.00 84.75 73 GLY A C 1
ATOM 569 O O . GLY A 1 73 ? 4.566 -0.779 -5.150 1.00 84.75 73 GLY A O 1
ATOM 570 N N . GLN A 1 74 ? 4.292 0.974 -3.788 1.00 84.50 74 GLN A N 1
ATOM 571 C CA . GLN A 1 74 ? 5.621 1.538 -4.008 1.00 84.50 74 GLN A CA 1
ATOM 572 C C . GLN A 1 74 ? 6.720 0.570 -3.551 1.00 84.50 74 GLN A C 1
ATOM 574 O O . GLN A 1 74 ? 7.664 0.300 -4.300 1.00 84.50 74 GLN A O 1
ATOM 579 N N . ALA A 1 75 ? 6.581 -0.004 -2.352 1.00 83.38 75 ALA A N 1
ATO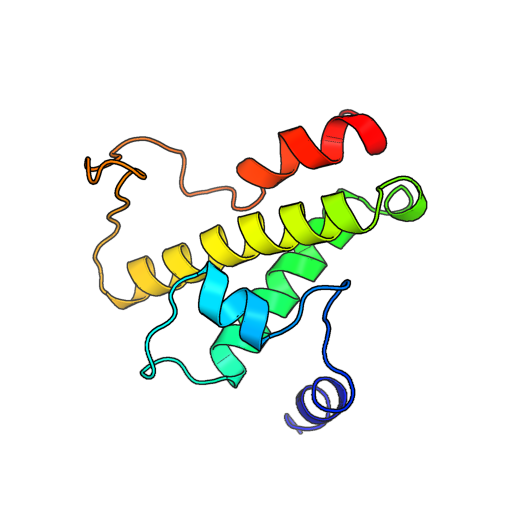M 580 C CA . ALA A 1 75 ? 7.529 -0.985 -1.835 1.00 83.38 75 ALA A CA 1
ATOM 581 C C . ALA A 1 75 ? 7.613 -2.235 -2.731 1.00 83.38 75 ALA A C 1
ATOM 583 O O . ALA A 1 75 ? 8.714 -2.708 -3.017 1.00 83.38 75 ALA A O 1
ATOM 584 N N . LEU A 1 76 ? 6.476 -2.745 -3.221 1.00 82.12 76 LEU A N 1
ATOM 585 C CA . LEU A 1 76 ? 6.424 -3.859 -4.173 1.00 82.12 76 LEU A CA 1
ATOM 586 C C . LEU A 1 76 ? 7.066 -3.499 -5.518 1.00 82.12 76 LEU A C 1
ATOM 588 O O . LEU A 1 76 ? 7.919 -4.243 -5.999 1.00 82.12 76 LEU A O 1
ATOM 592 N N . TYR A 1 77 ? 6.718 -2.343 -6.084 1.00 80.50 77 TYR A N 1
ATOM 593 C CA . TYR A 1 77 ? 7.235 -1.870 -7.367 1.00 80.50 77 TYR A CA 1
ATOM 594 C C . TYR A 1 77 ? 8.766 -1.782 -7.367 1.00 80.50 77 TYR A C 1
ATOM 596 O O . TYR A 1 77 ? 9.422 -2.299 -8.277 1.00 80.50 77 TYR A O 1
ATOM 604 N N . PHE A 1 78 ? 9.349 -1.161 -6.336 1.00 75.81 78 PHE A N 1
ATOM 605 C CA . PHE A 1 78 ? 10.801 -1.041 -6.220 1.00 75.81 78 PHE A CA 1
ATOM 606 C C . PHE A 1 78 ? 11.470 -2.358 -5.841 1.00 75.81 78 PHE A C 1
ATOM 608 O O . PHE A 1 78 ? 12.564 -2.623 -6.325 1.00 75.81 78 PHE A O 1
ATOM 615 N N . ARG A 1 79 ? 10.820 -3.230 -5.060 1.00 74.69 79 ARG A N 1
ATOM 616 C CA . ARG A 1 79 ? 11.350 -4.575 -4.793 1.00 74.69 79 ARG A CA 1
ATOM 617 C C . ARG A 1 79 ? 11.478 -5.391 -6.078 1.00 74.69 79 ARG A C 1
ATOM 619 O O . ARG A 1 79 ? 12.498 -6.041 -6.286 1.00 74.69 79 ARG A O 1
ATOM 626 N N . GLU A 1 80 ? 10.456 -5.361 -6.929 1.00 66.94 80 GLU A N 1
ATOM 627 C CA . GLU A 1 80 ? 10.474 -6.045 -8.224 1.00 66.94 80 GLU A CA 1
ATOM 628 C C . GLU A 1 80 ? 11.482 -5.421 -9.189 1.00 66.94 80 GLU A C 1
ATOM 630 O O . GLU A 1 80 ? 12.207 -6.144 -9.872 1.00 66.94 80 GLU A O 1
ATOM 635 N N . ARG A 1 81 ? 11.579 -4.086 -9.225 1.00 64.00 81 ARG A N 1
ATOM 636 C CA . ARG A 1 81 ? 12.594 -3.383 -10.018 1.00 64.00 81 ARG A CA 1
ATOM 637 C C . ARG A 1 81 ? 14.015 -3.745 -9.577 1.00 64.00 81 ARG A C 1
ATOM 639 O O . ARG A 1 81 ? 14.814 -4.141 -10.415 1.00 64.00 81 ARG A O 1
ATOM 646 N N . ASP A 1 82 ? 14.310 -3.675 -8.284 1.00 57.66 82 ASP A N 1
ATOM 647 C CA . ASP A 1 82 ? 15.630 -3.981 -7.722 1.00 57.66 82 ASP A CA 1
ATOM 648 C C . ASP A 1 82 ? 16.030 -5.451 -7.937 1.00 57.66 82 ASP A C 1
ATOM 650 O O . ASP A 1 82 ? 17.207 -5.755 -8.140 1.00 57.66 82 ASP A O 1
ATOM 654 N N . ALA A 1 83 ? 15.055 -6.369 -7.918 1.00 53.69 83 ALA A N 1
ATOM 655 C CA . ALA A 1 83 ? 15.262 -7.778 -8.255 1.00 53.69 83 ALA A CA 1
ATOM 656 C C . ALA A 1 83 ? 15.560 -7.992 -9.751 1.00 53.69 83 ALA A C 1
ATOM 658 O O . ALA A 1 83 ? 16.306 -8.906 -10.095 1.00 53.69 83 ALA A O 1
ATOM 659 N N . SER A 1 84 ? 15.005 -7.145 -10.624 1.00 52.09 84 SER A N 1
ATOM 660 C CA . SER A 1 84 ? 15.157 -7.229 -12.084 1.00 52.09 84 SER A CA 1
ATOM 661 C C . SER A 1 84 ? 16.436 -6.548 -12.585 1.00 52.09 84 SER A C 1
ATOM 663 O O . SER A 1 84 ? 17.092 -7.056 -13.488 1.00 52.09 84 SER A O 1
ATOM 665 N N . ASP A 1 85 ? 16.828 -5.430 -11.966 1.00 48.41 85 ASP A N 1
ATOM 666 C CA . ASP A 1 85 ? 18.040 -4.665 -12.296 1.00 48.41 85 ASP A CA 1
ATOM 667 C C . ASP A 1 85 ? 19.300 -5.195 -11.574 1.00 48.41 85 ASP A C 1
ATOM 669 O O . ASP A 1 85 ? 20.387 -4.625 -11.701 1.00 48.41 85 ASP A O 1
ATOM 673 N N . GLY A 1 86 ? 19.176 -6.265 -10.773 1.00 44.75 86 GLY A N 1
ATOM 674 C CA . GLY A 1 86 ? 20.273 -6.839 -9.978 1.00 44.75 86 GLY A CA 1
ATOM 675 C C . GLY A 1 86 ? 20.891 -5.864 -8.965 1.00 44.75 86 GLY A C 1
ATOM 676 O O . GLY A 1 86 ? 21.960 -6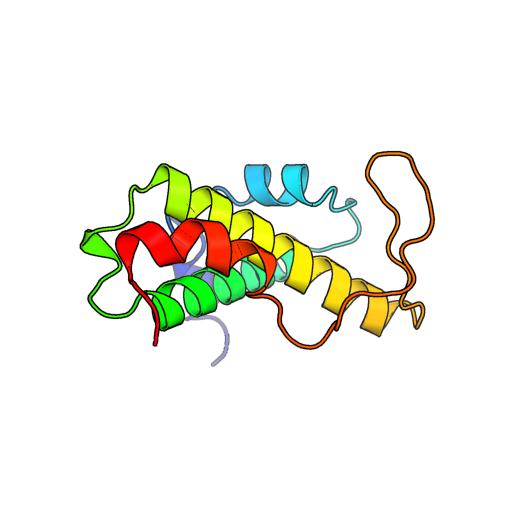.130 -8.414 1.00 44.75 86 GLY A O 1
ATOM 677 N N . ARG A 1 87 ? 20.243 -4.717 -8.732 1.00 48.41 87 ARG A N 1
ATOM 678 C CA . ARG A 1 87 ? 20.729 -3.595 -7.928 1.00 48.41 87 ARG A CA 1
ATOM 679 C C . ARG A 1 87 ? 19.679 -3.241 -6.891 1.00 48.41 87 ARG A C 1
ATOM 681 O O . ARG A 1 87 ? 18.717 -2.537 -7.161 1.00 48.41 87 ARG A O 1
ATOM 688 N N . GLN A 1 88 ? 19.906 -3.736 -5.686 1.00 46.59 88 GLN A N 1
ATOM 689 C CA . GLN A 1 88 ? 19.133 -3.429 -4.495 1.00 46.59 88 GLN A CA 1
ATOM 690 C C . GLN A 1 88 ? 19.514 -2.057 -3.918 1.00 46.59 88 GLN A C 1
ATOM 692 O O . GLN A 1 88 ? 20.167 -2.019 -2.882 1.00 46.59 88 GLN A O 1
ATOM 697 N N . ASN A 1 89 ? 19.095 -0.929 -4.513 1.00 49.00 89 ASN A N 1
ATOM 698 C CA . ASN A 1 89 ? 19.509 0.404 -4.036 1.00 49.00 89 ASN A CA 1
ATOM 699 C C . ASN A 1 89 ? 18.335 1.398 -3.885 1.00 49.00 89 ASN A C 1
ATOM 701 O O . ASN A 1 89 ? 17.738 1.809 -4.874 1.00 49.00 89 ASN A O 1
ATOM 705 N N . GLN A 1 90 ? 18.049 1.823 -2.644 1.00 54.12 90 GLN A N 1
ATOM 706 C CA . GLN A 1 90 ? 17.067 2.870 -2.309 1.00 54.12 90 GLN A CA 1
ATOM 707 C C . GLN A 1 90 ? 17.769 4.197 -1.985 1.00 54.12 90 GLN A C 1
ATOM 709 O O . GLN A 1 90 ? 18.841 4.199 -1.381 1.00 54.12 90 GLN A O 1
ATOM 714 N N . TYR A 1 91 ? 17.138 5.314 -2.352 1.00 53.62 91 TYR A N 1
ATOM 715 C CA . TYR A 1 91 ? 17.577 6.679 -2.046 1.00 53.62 91 TYR A CA 1
ATOM 716 C C . TYR A 1 91 ? 16.477 7.408 -1.250 1.00 53.62 91 TYR A C 1
ATOM 718 O O . TYR A 1 91 ? 15.296 7.131 -1.460 1.00 53.62 91 TYR A O 1
ATOM 726 N N . SER A 1 92 ? 16.849 8.294 -0.322 1.00 48.34 92 SER A N 1
ATOM 727 C CA . SER A 1 92 ? 15.933 9.133 0.463 1.00 48.34 92 SER A CA 1
ATOM 728 C C . SER A 1 92 ? 15.333 10.262 -0.386 1.00 48.34 92 SER A C 1
ATOM 730 O O . SER A 1 92 ? 15.793 10.526 -1.498 1.00 48.34 92 SER A O 1
ATOM 732 N N . THR A 1 93 ? 14.338 10.970 0.155 1.00 45.81 93 THR A N 1
ATOM 733 C CA . THR A 1 93 ? 13.745 12.176 -0.458 1.00 45.81 93 THR A CA 1
ATOM 734 C C . THR A 1 93 ? 14.774 13.293 -0.704 1.00 45.81 93 THR A C 1
ATOM 736 O O . THR A 1 93 ? 14.571 14.115 -1.593 1.00 45.81 93 THR A O 1
ATOM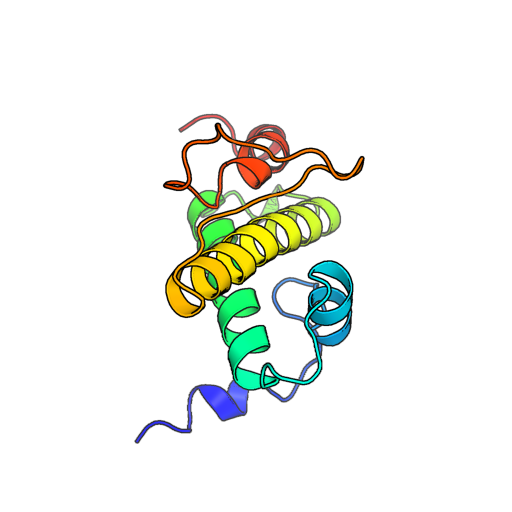 739 N N . ASP A 1 94 ? 15.905 13.267 0.010 1.00 50.53 94 ASP A N 1
ATOM 740 C CA . ASP A 1 94 ? 17.032 14.200 -0.141 1.00 50.53 94 ASP A CA 1
ATOM 741 C C . ASP A 1 94 ? 18.154 13.645 -1.047 1.00 50.53 94 ASP A C 1
ATOM 743 O O . ASP A 1 94 ? 19.194 14.276 -1.229 1.00 50.53 94 ASP A O 1
ATOM 747 N N . GLY A 1 95 ? 17.961 12.457 -1.633 1.00 46.69 95 GLY A N 1
ATOM 748 C CA . GLY A 1 95 ? 18.907 11.824 -2.554 1.00 46.69 95 GLY A CA 1
ATOM 749 C C . GLY A 1 95 ? 20.021 11.002 -1.894 1.00 46.69 95 GLY A C 1
ATOM 750 O O . GLY A 1 95 ? 20.911 10.525 -2.600 1.00 46.69 95 GLY A O 1
ATOM 751 N N . GLU A 1 96 ? 19.991 10.782 -0.576 1.00 49.12 96 GLU A N 1
ATOM 752 C CA . GLU A 1 96 ? 20.994 9.955 0.111 1.00 49.12 96 GLU A CA 1
ATOM 753 C C . GLU A 1 96 ? 20.687 8.457 0.017 1.00 49.12 96 GLU A C 1
ATOM 755 O O . GLU A 1 96 ? 19.545 8.027 0.151 1.00 49.12 96 GLU A O 1
ATOM 760 N N . TYR A 1 97 ? 21.718 7.635 -0.191 1.00 46.69 97 TYR A N 1
ATOM 761 C CA . TYR A 1 97 ? 21.590 6.179 -0.270 1.00 46.69 97 TYR A CA 1
ATOM 762 C C . TYR A 1 97 ? 21.182 5.572 1.084 1.00 46.69 97 TYR A C 1
ATOM 764 O O . TYR A 1 97 ? 21.933 5.635 2.057 1.00 46.69 97 TYR A O 1
ATOM 772 N N . LEU A 1 98 ? 20.009 4.937 1.139 1.00 53.41 98 LEU A N 1
ATOM 773 C CA . LEU A 1 98 ? 19.470 4.299 2.341 1.00 53.41 98 LEU A CA 1
ATOM 774 C C . LEU A 1 98 ? 19.887 2.822 2.374 1.00 53.41 98 LEU A C 1
ATOM 776 O O . LEU A 1 98 ? 19.307 1.971 1.697 1.00 53.41 98 LEU A O 1
ATOM 780 N N . SER A 1 99 ? 20.911 2.507 3.171 1.00 43.19 99 SER A N 1
ATOM 781 C CA . SER A 1 99 ? 21.514 1.167 3.241 1.00 43.19 99 SER A CA 1
ATOM 782 C C . SER A 1 99 ? 20.856 0.202 4.237 1.00 43.19 99 SER A C 1
ATOM 784 O O . SER A 1 99 ? 21.297 -0.941 4.352 1.00 43.19 99 SER A O 1
ATOM 786 N N . THR A 1 100 ? 19.791 0.592 4.943 1.00 43.62 100 THR A N 1
ATOM 787 C CA . THR A 1 100 ? 19.325 -0.176 6.112 1.00 43.62 100 THR A CA 1
ATOM 788 C C . THR A 1 100 ? 17.829 -0.019 6.391 1.00 43.62 100 THR A C 1
ATOM 790 O O . THR A 1 100 ? 17.418 0.631 7.343 1.00 43.62 100 THR A O 1
ATOM 793 N N . LEU A 1 101 ? 16.985 -0.711 5.625 1.00 46.56 101 LEU A N 1
ATOM 794 C CA . LEU A 1 101 ? 15.687 -1.174 6.131 1.00 46.56 101 LEU A CA 1
ATOM 795 C C . LEU A 1 101 ? 15.520 -2.654 5.771 1.00 46.56 101 LEU A C 1
ATOM 797 O O . LEU A 1 101 ? 16.012 -3.092 4.727 1.00 46.56 101 LEU A O 1
ATOM 801 N N . PRO A 1 102 ? 14.867 -3.463 6.620 1.00 45.66 102 PRO A N 1
ATOM 802 C CA . PRO A 1 102 ? 14.648 -4.868 6.334 1.00 45.66 102 PRO A CA 1
ATOM 803 C C . PRO A 1 102 ? 13.685 -4.968 5.147 1.00 45.66 102 PRO A C 1
ATOM 805 O O . PRO A 1 102 ? 12.471 -4.946 5.310 1.00 45.66 102 PRO A O 1
ATOM 808 N N . ARG A 1 103 ? 14.243 -5.125 3.942 1.00 54.34 103 ARG A N 1
ATOM 809 C CA . ARG A 1 103 ? 1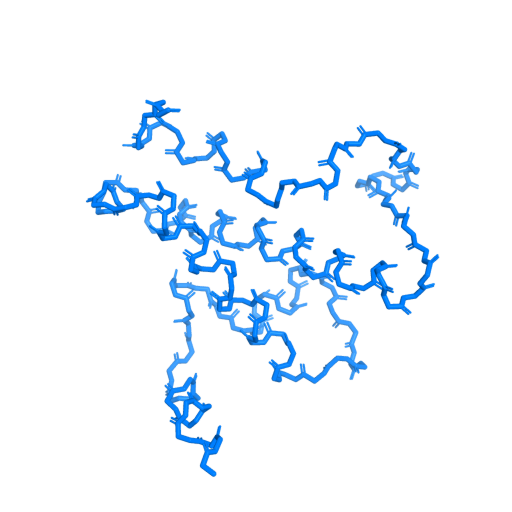3.563 -5.311 2.641 1.00 54.34 103 ARG A CA 1
ATOM 810 C C . ARG A 1 103 ? 12.613 -6.528 2.571 1.00 54.34 103 ARG A C 1
ATOM 812 O O . ARG A 1 103 ? 12.225 -6.945 1.483 1.00 54.34 103 ARG A O 1
ATOM 819 N N . LYS A 1 104 ? 12.273 -7.152 3.705 1.00 60.22 104 LYS A N 1
ATOM 820 C CA . LYS A 1 104 ? 11.451 -8.366 3.792 1.00 60.22 104 LYS A CA 1
ATOM 821 C C . LYS A 1 104 ? 9.955 -8.086 3.891 1.00 60.22 104 LYS A C 1
ATOM 823 O O . LYS A 1 104 ? 9.192 -8.915 3.406 1.00 60.22 104 LYS A O 1
ATOM 828 N N . ASP A 1 105 ? 9.540 -6.960 4.470 1.00 77.38 105 ASP A N 1
ATOM 829 C CA . ASP A 1 105 ? 8.119 -6.681 4.694 1.00 77.38 105 ASP A CA 1
ATOM 830 C C . ASP A 1 105 ? 7.660 -5.394 3.999 1.00 77.38 105 ASP A C 1
ATOM 832 O O . ASP A 1 105 ? 8.012 -4.285 4.396 1.00 77.38 105 ASP A O 1
ATOM 836 N N . VAL A 1 106 ? 6.852 -5.557 2.951 1.00 83.00 106 VAL A N 1
ATOM 837 C CA . VAL A 1 106 ? 6.275 -4.453 2.168 1.00 83.00 106 VAL A CA 1
ATOM 838 C C . VAL A 1 106 ? 5.177 -3.702 2.924 1.00 83.00 106 VAL A C 1
ATOM 840 O O . VAL A 1 106 ? 4.877 -2.565 2.581 1.00 83.00 106 VAL A O 1
ATOM 843 N N . MET A 1 107 ? 4.616 -4.298 3.982 1.00 87.00 107 MET A N 1
ATOM 844 C CA . MET A 1 107 ? 3.604 -3.670 4.836 1.00 87.00 107 MET A CA 1
ATOM 845 C C . MET A 1 107 ? 4.205 -2.731 5.886 1.00 87.00 107 MET A C 1
ATOM 847 O O . MET A 1 107 ? 3.454 -2.039 6.573 1.00 87.00 107 MET A O 1
ATOM 851 N N . TYR A 1 108 ? 5.539 -2.667 6.003 1.00 86.12 108 TYR A N 1
ATOM 852 C CA . TYR A 1 108 ? 6.235 -1.896 7.037 1.00 86.12 108 TYR A CA 1
ATOM 853 C C . TYR A 1 108 ? 5.730 -0.449 7.155 1.00 86.12 108 TYR A C 1
ATOM 855 O O . TYR A 1 108 ? 5.439 0.019 8.257 1.00 86.12 108 TYR A O 1
ATOM 863 N N . PHE A 1 109 ? 5.558 0.228 6.017 1.00 83.31 109 PHE A N 1
ATOM 864 C CA . PHE A 1 109 ? 5.079 1.612 5.949 1.00 83.31 109 PHE A CA 1
ATOM 865 C C . PHE A 1 109 ? 3.560 1.746 6.134 1.00 83.31 109 PHE A C 1
ATOM 867 O O . PHE A 1 109 ? 3.089 2.786 6.586 1.00 83.31 109 PHE A O 1
ATOM 874 N N . ALA A 1 110 ? 2.788 0.692 5.857 1.00 88.44 110 ALA A N 1
ATOM 875 C CA . ALA A 1 110 ? 1.339 0.678 6.054 1.00 88.44 110 ALA A CA 1
ATOM 876 C C . ALA A 1 110 ? 0.932 0.388 7.507 1.00 88.44 110 ALA A C 1
ATOM 878 O O . ALA A 1 110 ? -0.125 0.832 7.953 1.00 88.44 110 ALA A O 1
ATOM 879 N N . TYR A 1 111 ? 1.760 -0.310 8.288 1.00 88.44 111 TYR A N 1
ATOM 880 C CA . TYR A 1 111 ? 1.463 -0.595 9.693 1.00 88.44 111 TYR A CA 1
ATOM 881 C C . TYR A 1 111 ? 1.124 0.634 10.547 1.00 88.44 111 TYR A C 1
ATOM 883 O O . TYR A 1 111 ? 0.085 0.592 11.208 1.00 88.44 111 TYR A O 1
ATOM 891 N N . PRO A 1 112 ? 1.929 1.714 10.586 1.00 90.19 112 PRO A N 1
ATOM 892 C CA . PRO A 1 112 ? 1.599 2.884 11.401 1.00 90.19 112 PRO A CA 1
ATOM 893 C C . PRO A 1 112 ? 0.293 3.567 10.969 1.00 90.19 112 PRO A C 1
ATOM 895 O O . PRO A 1 112 ? -0.393 4.122 11.822 1.00 90.19 112 PRO A O 1
ATOM 898 N N . LEU A 1 113 ? -0.080 3.475 9.687 1.00 88.88 113 LEU A N 1
ATOM 899 C CA . LEU A 1 113 ? -1.327 4.033 9.153 1.00 88.88 113 LEU A CA 1
ATOM 900 C C . LEU A 1 113 ? -2.550 3.204 9.564 1.00 88.88 113 LEU A C 1
ATOM 902 O O . LEU A 1 113 ? -3.588 3.747 9.935 1.00 88.88 113 LEU A O 1
ATOM 906 N N . LEU A 1 114 ? -2.430 1.876 9.517 1.00 90.81 114 LEU A N 1
ATOM 907 C CA . LEU A 1 114 ? -3.557 0.963 9.706 1.00 90.81 114 LEU A CA 1
ATOM 908 C C . LEU A 1 114 ? -3.790 0.599 11.180 1.00 90.81 114 LEU A C 1
ATOM 910 O O . LEU A 1 114 ? -4.939 0.458 11.608 1.00 90.81 114 LEU A O 1
ATOM 914 N N . ARG A 1 115 ? -2.723 0.471 11.982 1.00 90.75 115 ARG A N 1
ATOM 915 C CA . ARG A 1 115 ? -2.784 0.055 13.400 1.00 90.75 115 ARG A CA 1
ATOM 916 C C . ARG A 1 115 ? -3.732 0.879 14.283 1.00 90.75 115 ARG A C 1
ATOM 918 O O . ARG A 1 115 ? -4.376 0.258 15.127 1.00 90.75 115 ARG A O 1
ATOM 925 N N . PRO A 1 116 ? -3.894 2.206 14.116 1.00 91.69 116 PRO A N 1
ATOM 926 C CA . PRO A 1 116 ? -4.880 2.972 14.884 1.00 91.69 116 PRO A CA 1
ATOM 927 C C . PRO A 1 116 ? -6.322 2.463 14.730 1.00 91.69 116 PRO A C 1
ATOM 929 O O . PRO A 1 116 ? -7.123 2.590 15.652 1.00 91.69 116 PRO A O 1
ATOM 932 N N . PHE A 1 117 ? -6.649 1.852 13.590 1.00 89.00 117 PHE A N 1
ATOM 933 C CA . PHE A 1 117 ? -7.999 1.389 13.263 1.00 89.00 117 PHE A CA 1
ATOM 934 C C . PHE A 1 117 ? -8.174 -0.110 13.486 1.00 89.00 117 PHE A C 1
ATOM 936 O O . PHE A 1 117 ? -9.237 -0.574 13.912 1.00 89.00 117 PHE A O 1
ATOM 943 N N . VAL A 1 118 ? -7.127 -0.879 13.183 1.00 88.75 118 VAL A N 1
ATOM 944 C CA . VAL A 1 118 ? -7.195 -2.340 13.196 1.00 88.75 118 VAL A CA 1
ATOM 945 C C . VAL A 1 118 ? -6.562 -2.959 14.439 1.00 88.75 118 VAL A C 1
ATOM 947 O O . VAL A 1 118 ? -6.857 -4.112 14.731 1.00 88.75 118 VAL A O 1
ATOM 950 N N . GLY A 1 119 ? -5.801 -2.199 15.230 1.00 83.94 119 GLY A N 1
ATOM 951 C CA . GLY A 1 119 ? -5.140 -2.650 16.454 1.00 83.94 119 GLY A CA 1
ATOM 952 C C . GLY A 1 119 ? -3.807 -3.364 16.216 1.00 83.94 119 GLY A C 1
ATOM 953 O O . GLY A 1 119 ? -3.251 -3.345 15.118 1.00 83.94 119 GLY A O 1
ATOM 954 N N . TRP A 1 120 ? -3.290 -3.977 17.282 1.00 74.62 120 TRP A N 1
ATOM 955 C CA . TRP A 1 120 ? -2.100 -4.828 17.257 1.00 74.62 120 TRP A CA 1
ATOM 956 C C . TRP A 1 120 ? -2.549 -6.293 17.215 1.00 74.62 120 TRP A C 1
ATOM 958 O O . TRP A 1 120 ? -3.444 -6.672 17.976 1.00 74.62 120 TRP A O 1
ATOM 968 N N . PHE A 1 121 ? -1.963 -7.078 16.313 1.00 63.16 121 PHE A N 1
ATOM 969 C CA . PHE A 1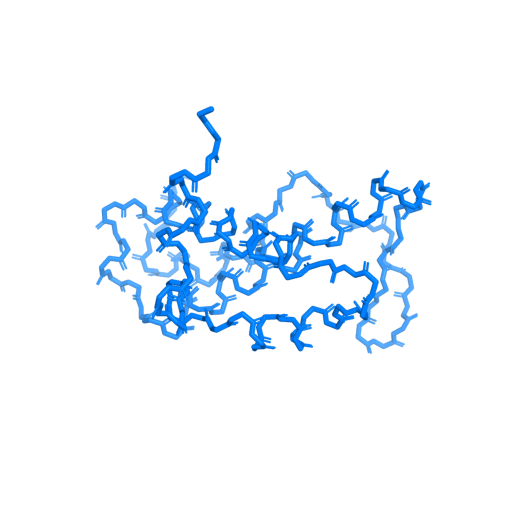 121 ? -2.175 -8.520 16.180 1.00 63.16 121 PHE A CA 1
ATOM 970 C C . PHE A 1 121 ? -0.850 -9.240 16.391 1.00 63.16 121 PHE A C 1
ATOM 972 O O . PHE A 1 121 ? 0.178 -8.670 15.950 1.00 63.16 121 PHE A O 1
#

Sequence (121 aa):
MADTYLDTYTELYGIGGVDLQEFRTFVGATSKKSDDEIARVLLLSYELVNRFCGTRIAKVPQTVLNEAVLQVGQALYFRERDASDGRQNQYSTDGEYLSTLPRKDVMYFAYPLLRPFVGWF

Organism: NCBI:txid908250

Radius of gyration: 15.09 Å; chains: 1; bounding box: 36×34×37 Å